Protein AF-A0A1W4XIU2-F1 (afdb_monomer)

Mean predicted aligned error: 9.8 Å

Foldseek 3Di:
DDADDEDDAAEQPDPVSVVVVVVVQDADAQKKKKKKFKDCQQFQPQLVVVCVVPCVVDPPVVSVVVVVLQWDDDPVDTRPGGRDPPRPCQLVSQVVVVVVLCCQQQVPDRHHFRYWYDDRRMIITIGRPDDVVVVVSQVSSCVRDVRIHMDMDIDND

pLDDT: mean 73.2, std 12.46, range [34.06, 92.69]

Organism: Agrilus planipennis (NCBI:txid224129)

Secondary structure (DSSP, 8-state):
-PPPPPP--EE--SHHHHHHHGGGS-PPTTPEEEEEEETTHHHH--HHHHHHHTTTTS-HHHHHHH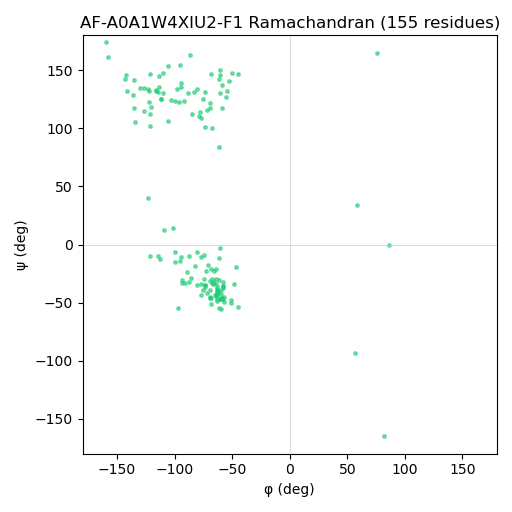HHHH--EETTEE--SS--TT-TTHHHHHHHHHHHHIIIIITT-SS--SEEEEETTEEEEEE-SHHHHHHHHHHHHHHH-TT--EEEEEEE-

Radius of gyration: 17.26 Å; Cα contacts (8 Å, |Δi|>4): 205; chains: 1; bounding box: 51×26×47 Å

Structure (mmCIF, N/CA/C/O backbone):
data_AF-A0A1W4XIU2-F1
#
_entry.id   AF-A0A1W4XIU2-F1
#
loop_
_atom_site.group_PDB
_atom_site.id
_atom_site.type_symbol
_atom_site.label_atom_id
_atom_site.label_alt_id
_atom_site.label_comp_id
_atom_site.label_asym_id
_atom_site.label_entity_id
_atom_site.label_seq_id
_atom_site.pdbx_PDB_ins_code
_atom_site.Cartn_x
_atom_site.Cartn_y
_atom_site.Cartn_z
_atom_site.occupancy
_atom_site.B_iso_or_equiv
_atom_site.auth_seq_id
_atom_site.auth_comp_id
_atom_site.auth_asym_id
_atom_site.auth_atom_id
_atom_site.pdbx_PDB_model_num
ATOM 1 N N . MET A 1 1 ? -25.566 1.234 9.638 1.00 39.97 1 MET A N 1
ATOM 2 C CA . MET A 1 1 ? -24.244 1.688 10.128 1.00 39.97 1 MET A CA 1
ATOM 3 C C . MET A 1 1 ? -23.596 2.514 9.027 1.00 39.97 1 MET A C 1
ATOM 5 O O . MET A 1 1 ? -23.588 2.051 7.896 1.00 39.97 1 MET A O 1
ATOM 9 N N . ARG A 1 2 ? -23.141 3.743 9.302 1.00 34.06 2 ARG A N 1
ATOM 10 C CA . ARG A 1 2 ? -22.362 4.524 8.323 1.00 34.06 2 ARG A CA 1
ATOM 11 C C . ARG A 1 2 ? -20.910 4.025 8.362 1.00 34.06 2 ARG A C 1
ATOM 13 O O . ARG A 1 2 ? -20.411 3.855 9.474 1.00 34.06 2 ARG A O 1
ATOM 20 N N . PRO A 1 3 ? -20.245 3.776 7.220 1.00 40.56 3 PRO A N 1
ATOM 21 C CA . PRO A 1 3 ? -18.830 3.429 7.233 1.00 40.56 3 PRO A CA 1
ATOM 22 C C . PRO A 1 3 ? -18.023 4.591 7.844 1.00 40.56 3 PRO A C 1
ATOM 24 O O . PRO A 1 3 ? -18.384 5.754 7.628 1.00 40.56 3 PRO A O 1
ATOM 27 N N . PRO A 1 4 ? -16.974 4.312 8.637 1.00 49.75 4 PRO A N 1
ATOM 28 C CA . PRO A 1 4 ? -16.148 5.356 9.223 1.00 49.75 4 PRO A CA 1
ATOM 29 C C . PRO A 1 4 ? -15.533 6.236 8.132 1.00 49.75 4 PRO A C 1
ATOM 31 O O . PRO A 1 4 ? -15.065 5.750 7.102 1.00 49.75 4 PRO A O 1
ATOM 34 N N . VAL A 1 5 ? -15.546 7.549 8.367 1.00 47.59 5 VAL A N 1
ATOM 35 C CA . VAL A 1 5 ? -14.969 8.543 7.459 1.00 47.59 5 VAL A CA 1
ATOM 36 C C . VAL A 1 5 ? -13.449 8.388 7.480 1.00 47.59 5 VAL A C 1
ATOM 38 O O . VAL A 1 5 ? -12.815 8.573 8.517 1.00 47.59 5 VAL A O 1
ATOM 41 N N . ARG A 1 6 ? -12.868 8.043 6.328 1.00 58.28 6 ARG A N 1
ATOM 42 C CA . ARG A 1 6 ? -11.418 7.982 6.130 1.00 58.28 6 ARG A CA 1
ATOM 43 C C . ARG A 1 6 ? -10.798 9.366 6.366 1.00 58.28 6 ARG A C 1
ATOM 45 O O . ARG A 1 6 ? -11.234 10.340 5.752 1.00 58.28 6 ARG A O 1
ATOM 52 N N . LYS A 1 7 ? -9.738 9.450 7.179 1.00 56.41 7 LYS A N 1
ATOM 53 C CA . LYS A 1 7 ? -8.766 10.550 7.061 1.00 56.41 7 LYS A CA 1
ATOM 54 C C . LYS A 1 7 ? -7.923 10.294 5.804 1.00 56.41 7 LYS A C 1
ATOM 56 O O . LYS A 1 7 ? -7.493 9.169 5.562 1.00 56.41 7 LYS A O 1
ATOM 61 N N . SER A 1 8 ? -7.770 11.312 4.960 1.00 57.78 8 SER A N 1
ATOM 62 C CA . SER A 1 8 ? -7.035 11.288 3.681 1.00 57.78 8 SER A CA 1
ATOM 63 C C . SER A 1 8 ? -5.669 10.584 3.772 1.00 57.78 8 SER A C 1
ATOM 65 O O . SER A 1 8 ? -5.019 10.691 4.808 1.00 57.78 8 SER A O 1
ATOM 67 N N . THR A 1 9 ? -5.223 9.895 2.703 1.00 67.31 9 THR A N 1
ATOM 68 C CA . THR A 1 9 ? -3.862 9.302 2.651 1.00 67.31 9 THR A CA 1
ATOM 69 C C . THR A 1 9 ? -2.821 10.369 2.935 1.00 67.31 9 THR A C 1
ATOM 71 O O . THR A 1 9 ? -2.856 11.456 2.356 1.00 67.31 9 THR A O 1
ATOM 74 N N . ILE A 1 10 ? -1.885 10.041 3.820 1.00 73.06 10 ILE A N 1
ATOM 75 C CA . ILE A 1 10 ? -0.814 10.939 4.220 1.00 73.06 10 ILE A CA 1
ATOM 76 C C . ILE A 1 10 ? 0.476 10.458 3.553 1.00 73.06 10 ILE A C 1
ATOM 78 O O . ILE A 1 10 ? 1.078 9.466 3.954 1.00 73.06 10 ILE A O 1
ATOM 82 N N . TYR A 1 11 ? 0.920 11.187 2.531 1.00 73.00 11 TYR A N 1
ATOM 83 C CA . TYR A 1 11 ? 2.200 10.922 1.874 1.00 73.00 11 TYR A CA 1
ATOM 84 C C . TYR A 1 11 ? 3.351 11.414 2.750 1.00 73.00 11 TYR A C 1
ATOM 86 O O . TYR A 1 11 ? 3.382 12.587 3.144 1.00 73.00 11 TYR A O 1
ATOM 94 N N . ILE A 1 12 ? 4.295 10.527 3.047 1.00 74.50 12 ILE A N 1
ATOM 95 C CA . ILE A 1 12 ? 5.528 10.832 3.768 1.00 74.50 12 ILE A CA 1
ATOM 96 C C . ILE A 1 12 ? 6.629 11.074 2.737 1.00 74.50 12 ILE A C 1
ATOM 98 O O . ILE A 1 12 ? 6.897 10.220 1.896 1.00 74.50 12 ILE A O 1
ATOM 102 N N . LYS A 1 13 ? 7.268 12.248 2.780 1.00 71.94 13 LYS A N 1
ATOM 103 C CA . LYS A 1 13 ? 8.335 12.594 1.828 1.00 71.94 13 LYS A CA 1
ATOM 104 C C . LYS A 1 13 ? 9.717 12.132 2.281 1.00 71.94 13 LYS A C 1
ATOM 106 O O . LYS A 1 13 ? 10.569 11.866 1.444 1.00 71.94 13 LYS A O 1
ATOM 111 N N . ASN A 1 14 ? 9.960 12.118 3.587 1.00 72.88 14 ASN A N 1
ATOM 112 C CA . ASN A 1 14 ? 11.248 11.800 4.200 1.00 72.88 14 ASN A CA 1
ATOM 113 C C . ASN A 1 14 ? 11.051 11.396 5.667 1.00 72.88 14 ASN A C 1
ATOM 115 O O . ASN A 1 14 ? 9.956 11.519 6.212 1.00 72.88 14 ASN A O 1
ATOM 119 N N . PHE A 1 15 ? 12.123 10.960 6.323 1.00 70.56 15 PHE A N 1
ATOM 120 C CA . PHE A 1 15 ? 12.078 10.553 7.727 1.00 70.56 15 PHE A CA 1
ATOM 121 C C . PHE A 1 15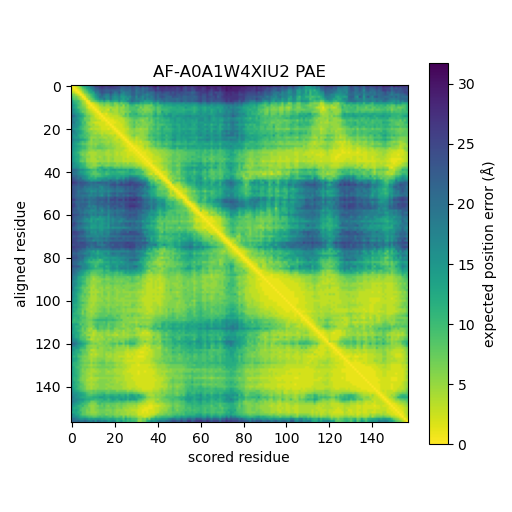 ? 11.572 11.664 8.670 1.00 70.56 15 PHE A C 1
ATOM 123 O O . PHE A 1 15 ? 10.763 11.410 9.553 1.00 70.56 15 PHE A O 1
ATOM 130 N N . ALA A 1 16 ? 11.926 12.928 8.417 1.00 74.88 16 ALA A N 1
ATOM 131 C CA . ALA A 1 16 ? 11.438 14.060 9.212 1.00 74.88 16 ALA A CA 1
ATOM 132 C C . ALA A 1 16 ? 9.926 14.334 9.043 1.00 74.88 16 ALA A C 1
ATOM 134 O O . ALA A 1 16 ? 9.310 15.004 9.874 1.00 74.88 16 ALA A O 1
ATOM 135 N N . ASP A 1 17 ? 9.306 13.875 7.951 1.00 77.06 17 ASP A N 1
ATOM 136 C CA . ASP A 1 17 ? 7.847 13.857 7.801 1.00 77.06 17 ASP A CA 1
ATOM 137 C C . ASP A 1 17 ? 7.222 12.756 8.671 1.00 77.06 17 ASP A C 1
ATOM 139 O O . ASP A 1 17 ? 6.127 12.965 9.190 1.00 77.06 17 ASP A O 1
ATOM 143 N N . VAL A 1 18 ? 7.901 11.615 8.845 1.00 70.56 18 VAL A N 1
ATOM 144 C CA . VAL A 1 18 ? 7.436 10.497 9.686 1.00 70.56 18 VAL A CA 1
ATOM 145 C C . VAL A 1 18 ? 7.289 10.959 11.132 1.00 70.56 18 VAL A C 1
ATOM 147 O O . VAL A 1 18 ? 6.200 10.872 11.696 1.00 70.56 18 VAL A O 1
ATOM 150 N N . GLU A 1 19 ? 8.359 11.523 11.700 1.00 73.19 19 GLU A N 1
ATOM 151 C CA . GLU A 1 19 ? 8.418 11.950 13.105 1.00 73.19 19 GLU A CA 1
ATOM 152 C C . GLU A 1 19 ? 7.339 12.975 13.465 1.00 73.19 19 GLU A C 1
ATOM 154 O O . GLU A 1 19 ? 6.835 12.988 14.583 1.00 73.19 19 GLU A O 1
ATOM 159 N N . ARG A 1 20 ? 6.949 13.823 12.507 1.00 78.38 20 ARG A N 1
ATOM 160 C CA . ARG A 1 20 ? 5.889 14.818 12.708 1.00 78.38 20 ARG A CA 1
ATOM 161 C C . ARG A 1 20 ? 4.487 14.238 12.572 1.00 78.38 20 ARG A C 1
ATOM 163 O O . ARG A 1 20 ? 3.584 14.699 13.256 1.00 78.38 20 ARG A O 1
ATOM 170 N N . LYS A 1 21 ? 4.291 13.261 11.683 1.00 77.31 21 LYS A N 1
ATOM 171 C CA . LYS A 1 21 ? 2.958 12.764 11.302 1.00 77.31 21 LYS A CA 1
ATOM 172 C C . LYS A 1 21 ? 2.502 11.556 12.107 1.00 77.31 21 LYS A C 1
ATOM 174 O O . LYS A 1 21 ? 1.303 11.415 12.323 1.00 77.31 21 LYS A O 1
ATOM 179 N N . ILE A 1 22 ? 3.421 10.701 12.559 1.00 75.38 22 ILE A N 1
ATOM 180 C CA . ILE A 1 22 ? 3.078 9.555 13.413 1.00 75.38 22 ILE A CA 1
ATOM 181 C C . ILE A 1 22 ? 2.369 10.007 14.703 1.00 75.38 22 ILE A C 1
ATOM 183 O O . ILE A 1 22 ? 1.309 9.453 14.992 1.00 75.38 22 ILE A O 1
ATOM 187 N N . PRO A 1 23 ? 2.844 11.033 15.442 1.00 77.56 23 PRO A N 1
ATOM 188 C CA . PRO A 1 23 ? 2.179 11.484 16.669 1.00 77.56 23 PRO A CA 1
ATOM 189 C C . PRO A 1 23 ? 0.766 12.050 16.459 1.00 77.56 23 PRO A C 1
ATOM 191 O O . PRO A 1 23 ? -0.026 12.090 17.396 1.00 77.56 23 PRO A O 1
ATOM 194 N N . GLU A 1 24 ? 0.422 12.486 15.242 1.00 76.69 24 GLU A N 1
ATOM 195 C CA . GLU A 1 24 ? -0.927 12.968 14.905 1.00 76.69 24 GLU A CA 1
ATOM 196 C C . GLU A 1 24 ? -1.937 11.821 14.704 1.00 76.69 24 GLU A C 1
ATOM 198 O O . GLU A 1 24 ? -3.153 12.051 14.601 1.00 76.69 24 GLU A O 1
ATOM 203 N N . ILE A 1 25 ? -1.460 10.575 14.633 1.00 77.06 25 ILE A N 1
ATOM 204 C CA . ILE A 1 25 ? -2.310 9.397 14.504 1.00 77.06 25 ILE A CA 1
ATOM 205 C C . ILE A 1 25 ? -2.888 9.065 15.874 1.00 77.06 25 ILE A C 1
ATOM 207 O O . ILE A 1 25 ? -2.206 8.604 16.781 1.00 77.06 25 ILE A O 1
ATOM 211 N N . ASN A 1 26 ? -4.196 9.274 16.005 1.00 78.06 26 ASN A N 1
ATOM 212 C CA . ASN A 1 26 ? -4.940 8.848 17.180 1.00 78.06 26 ASN A CA 1
ATOM 213 C C . ASN A 1 26 ? -5.109 7.320 17.154 1.00 78.06 26 ASN A C 1
ATOM 215 O O . ASN A 1 26 ? -5.962 6.819 16.413 1.00 78.06 26 ASN A O 1
ATOM 219 N N . ILE A 1 27 ? -4.286 6.613 17.928 1.00 82.12 27 ILE A N 1
ATOM 220 C CA . ILE A 1 27 ? -4.344 5.159 18.122 1.00 82.12 27 ILE A CA 1
ATOM 221 C C . ILE A 1 27 ? -5.218 4.882 19.345 1.00 82.12 27 ILE A C 1
ATOM 223 O O . ILE A 1 27 ? -4.970 5.413 20.429 1.00 82.12 27 ILE A O 1
ATOM 227 N N . LYS A 1 28 ? -6.273 4.086 19.172 1.00 84.62 28 LYS A N 1
ATOM 228 C CA . LYS A 1 28 ? -7.187 3.719 20.258 1.00 84.62 28 LYS A CA 1
ATOM 229 C C . LYS A 1 28 ? -6.792 2.376 20.876 1.00 84.62 28 LYS A C 1
ATOM 231 O O . LYS A 1 28 ? -6.227 1.535 20.183 1.00 84.62 28 LYS A O 1
ATOM 236 N N . PRO A 1 29 ? -7.149 2.123 22.148 1.00 83.81 29 PRO A N 1
ATOM 237 C CA . PRO A 1 29 ? -6.997 0.797 22.737 1.00 83.81 29 PRO A CA 1
ATOM 238 C C . PRO A 1 29 ? -7.725 -0.265 21.902 1.00 83.81 29 PRO A C 1
ATOM 240 O O . PRO A 1 29 ? -8.919 -0.121 21.628 1.00 83.81 29 PRO A O 1
ATOM 243 N N . GLY A 1 30 ? -7.006 -1.320 21.515 1.00 84.75 30 GLY A N 1
ATOM 244 C CA . GLY A 1 30 ? -7.518 -2.397 20.661 1.00 84.75 30 GLY A CA 1
ATOM 245 C C . GLY A 1 30 ? -7.405 -2.142 19.154 1.00 84.75 30 GLY A C 1
ATOM 246 O O . GLY A 1 30 ? -7.800 -3.013 18.376 1.00 84.75 30 GLY A O 1
ATOM 247 N N . ASP A 1 31 ? -6.871 -0.991 18.735 1.00 87.69 31 ASP A N 1
ATOM 248 C CA . ASP A 1 31 ? -6.437 -0.806 17.353 1.00 87.69 31 ASP A CA 1
ATOM 249 C C . ASP A 1 31 ? -5.211 -1.694 17.062 1.00 87.69 31 ASP A C 1
ATOM 251 O O . ASP A 1 31 ? -4.366 -1.931 17.923 1.00 87.69 31 ASP A O 1
ATOM 255 N N . ILE A 1 32 ? -5.111 -2.167 15.823 1.00 88.69 32 ILE A N 1
ATOM 256 C CA . ILE A 1 32 ? -3.991 -2.964 15.323 1.00 88.69 32 ILE A CA 1
ATOM 257 C C . ILE A 1 32 ? -3.116 -2.055 14.467 1.00 88.69 32 ILE A C 1
ATOM 259 O O . ILE A 1 32 ? -3.597 -1.457 13.497 1.00 88.69 32 ILE A O 1
ATOM 263 N N . LEU A 1 33 ? -1.831 -1.974 14.801 1.00 89.69 33 LEU A N 1
ATOM 264 C CA . LEU A 1 33 ? -0.845 -1.336 13.940 1.00 89.69 33 LEU A CA 1
ATOM 265 C C . LEU A 1 33 ? -0.391 -2.347 12.901 1.00 89.69 33 LEU A C 1
ATOM 267 O O . LEU A 1 33 ? -0.091 -3.495 13.226 1.00 89.69 33 LEU A O 1
ATOM 271 N N . THR A 1 34 ? -0.380 -1.942 11.639 1.00 89.06 34 THR A N 1
ATOM 272 C CA . THR A 1 34 ? -0.028 -2.851 10.555 1.00 89.06 34 THR A CA 1
ATOM 273 C C . THR A 1 34 ? 0.760 -2.149 9.467 1.00 89.06 34 THR A C 1
ATOM 275 O O . THR A 1 34 ? 0.492 -0.991 9.141 1.00 89.06 34 THR A O 1
ATOM 278 N N . SER A 1 35 ? 1.727 -2.856 8.899 1.00 89.44 35 SER A N 1
ATOM 279 C CA . SER A 1 35 ? 2.412 -2.463 7.675 1.00 89.44 35 SER A CA 1
ATOM 280 C C . SER A 1 35 ? 2.018 -3.392 6.537 1.00 89.44 35 SER A C 1
ATOM 282 O O . SER A 1 35 ? 1.746 -4.576 6.747 1.00 89.44 35 SER A O 1
ATOM 284 N N . PHE A 1 36 ? 1.976 -2.843 5.323 1.00 87.25 36 PHE A N 1
ATOM 285 C CA . PHE A 1 36 ? 1.861 -3.640 4.107 1.00 87.25 36 PHE A CA 1
ATOM 286 C C . PHE A 1 36 ? 3.018 -3.341 3.171 1.00 87.25 36 PHE A C 1
ATOM 288 O O . PHE A 1 36 ? 3.271 -2.171 2.866 1.00 87.25 36 PHE A O 1
ATOM 295 N N . ASP A 1 37 ? 3.608 -4.405 2.636 1.00 83.62 37 ASP A N 1
ATOM 296 C CA . ASP A 1 37 ? 4.699 -4.318 1.674 1.00 83.62 37 ASP A CA 1
ATOM 297 C C . ASP A 1 37 ? 4.326 -5.033 0.384 1.00 83.62 37 ASP A C 1
ATOM 299 O O . ASP A 1 37 ? 3.847 -6.169 0.377 1.00 83.62 37 ASP A O 1
ATOM 303 N N . ALA A 1 38 ? 4.551 -4.364 -0.743 1.00 80.38 38 ALA A N 1
ATOM 304 C CA . ALA A 1 38 ? 4.333 -4.963 -2.048 1.00 80.38 38 ALA A CA 1
ATOM 305 C C . ALA A 1 38 ? 5.484 -5.904 -2.410 1.00 80.38 38 ALA A C 1
ATOM 307 O O . ALA A 1 38 ? 6.611 -5.477 -2.674 1.00 80.38 38 ALA A O 1
ATOM 308 N N . ILE A 1 39 ? 5.174 -7.199 -2.497 1.00 77.38 39 ILE A N 1
ATOM 309 C CA . ILE A 1 39 ? 6.115 -8.227 -2.925 1.00 77.38 39 ILE A CA 1
ATOM 310 C C . ILE A 1 39 ? 6.596 -7.883 -4.325 1.00 77.38 39 ILE A C 1
ATOM 312 O O . ILE A 1 39 ? 5.825 -7.921 -5.289 1.00 77.38 39 ILE A O 1
ATOM 316 N N . SER A 1 40 ? 7.904 -7.648 -4.441 1.00 71.50 40 SER A N 1
ATOM 317 C CA . SER A 1 40 ? 8.566 -7.521 -5.735 1.00 71.50 40 SER A CA 1
ATOM 318 C C . SER A 1 40 ? 7.975 -6.395 -6.595 1.00 71.50 40 SER A C 1
ATOM 320 O O . SER A 1 40 ? 7.938 -6.528 -7.813 1.00 71.50 40 SER A O 1
ATOM 322 N N . LEU A 1 41 ? 7.521 -5.289 -5.982 1.00 73.88 41 LEU A N 1
ATOM 323 C CA . LEU A 1 41 ? 6.864 -4.169 -6.675 1.00 73.88 41 LEU A CA 1
ATOM 324 C C . LEU A 1 41 ? 7.606 -3.778 -7.960 1.00 73.88 41 LEU A C 1
ATOM 326 O O . LEU A 1 41 ? 7.053 -3.809 -9.052 1.00 73.88 41 LEU A O 1
ATOM 330 N N . PHE A 1 42 ? 8.901 -3.501 -7.848 1.00 69.31 42 PHE A N 1
ATOM 331 C CA . PHE A 1 42 ? 9.704 -3.062 -8.983 1.00 69.31 42 PHE A CA 1
ATOM 332 C C . PHE A 1 42 ? 10.021 -4.160 -9.994 1.00 69.31 42 PHE A C 1
ATOM 334 O O . PHE A 1 42 ? 10.294 -3.835 -11.137 1.00 69.31 42 PHE A O 1
ATOM 341 N N . THR A 1 43 ? 9.996 -5.436 -9.617 1.00 63.91 43 THR A N 1
ATOM 342 C CA . THR A 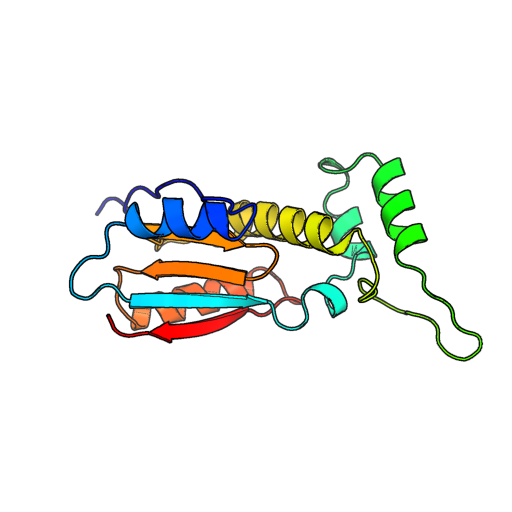1 43 ? 10.274 -6.546 -10.544 1.00 63.91 43 THR A CA 1
ATOM 343 C C . THR A 1 43 ? 9.010 -7.149 -11.156 1.00 63.91 43 THR A C 1
ATOM 345 O O . THR A 1 43 ? 9.120 -7.883 -12.130 1.00 63.91 43 THR A O 1
ATOM 348 N N . LYS A 1 44 ? 7.822 -6.848 -10.611 1.00 64.00 44 LYS A N 1
ATOM 349 C CA . LYS A 1 44 ? 6.521 -7.379 -11.061 1.00 64.00 44 LYS A CA 1
ATOM 350 C C . LYS A 1 44 ? 5.572 -6.334 -11.640 1.00 64.00 44 LYS A C 1
ATOM 352 O O . LYS A 1 44 ? 4.532 -6.709 -12.187 1.00 64.00 44 LYS A O 1
ATOM 357 N N . ILE A 1 45 ? 5.878 -5.041 -11.525 1.00 62.28 45 ILE A N 1
ATOM 358 C CA . ILE A 1 45 ? 5.199 -4.050 -12.358 1.00 62.28 45 ILE A CA 1
ATOM 359 C C . ILE A 1 45 ? 5.649 -4.314 -13.800 1.00 62.28 45 ILE A C 1
ATOM 361 O O . ILE A 1 45 ? 6.726 -3.883 -14.205 1.00 62.28 45 ILE A O 1
ATOM 365 N N . LEU A 1 46 ? 4.790 -4.994 -14.562 1.00 57.72 46 LEU A N 1
ATOM 366 C CA . LEU A 1 46 ? 4.795 -4.996 -16.025 1.00 57.72 46 LEU A CA 1
ATOM 367 C C . LEU A 1 46 ? 4.553 -3.558 -16.484 1.00 57.72 46 LEU A C 1
ATOM 369 O O . LEU A 1 46 ? 3.408 -3.156 -16.713 1.00 57.72 46 LEU A O 1
ATOM 373 N N . LEU A 1 47 ? 5.609 -2.745 -16.547 1.00 58.28 47 LEU A N 1
ATOM 374 C CA . LEU A 1 47 ? 5.483 -1.325 -16.878 1.00 58.28 47 LEU A CA 1
ATOM 375 C C . LEU A 1 47 ? 4.821 -1.130 -18.234 1.00 58.28 47 LEU A C 1
ATOM 377 O O . LEU A 1 47 ? 3.987 -0.247 -18.370 1.00 58.28 47 LEU A O 1
ATOM 381 N N . THR A 1 48 ? 5.076 -2.008 -19.195 1.00 53.09 48 THR A N 1
ATOM 382 C CA . THR A 1 48 ? 4.418 -1.981 -20.505 1.00 53.09 48 THR A CA 1
ATOM 383 C C . THR A 1 48 ? 2.904 -2.200 -20.420 1.00 53.09 48 THR A C 1
ATOM 385 O O . THR A 1 48 ? 2.161 -1.549 -21.144 1.00 53.09 48 THR A O 1
ATOM 388 N N . GLY A 1 49 ? 2.397 -3.055 -19.528 1.00 54.81 49 GLY A N 1
ATOM 389 C CA . GLY A 1 49 ? 0.949 -3.232 -19.335 1.00 54.81 49 GLY A CA 1
ATOM 390 C C . GLY A 1 49 ? 0.316 -2.098 -18.524 1.00 54.81 49 GLY A C 1
ATOM 391 O O . GLY A 1 49 ? -0.736 -1.573 -18.886 1.00 54.81 49 GLY A O 1
ATOM 392 N N . TYR A 1 50 ? 0.984 -1.689 -17.445 1.00 60.44 50 TYR A N 1
ATOM 393 C CA . TYR A 1 50 ? 0.496 -0.680 -16.508 1.00 60.44 50 TYR A CA 1
ATOM 394 C C . TYR A 1 50 ? 0.521 0.743 -17.097 1.00 60.44 50 TYR A C 1
ATOM 396 O O . TYR A 1 50 ? -0.454 1.478 -16.963 1.00 60.44 50 TYR A O 1
ATOM 404 N N . LEU A 1 51 ? 1.587 1.119 -17.817 1.00 57.59 51 LEU A N 1
ATOM 405 C CA . LEU A 1 51 ? 1.684 2.411 -18.512 1.00 57.59 51 LEU A CA 1
ATOM 406 C C . LEU A 1 51 ? 0.663 2.526 -19.656 1.00 57.59 51 LEU A C 1
ATOM 408 O O . LEU A 1 51 ? 0.158 3.617 -19.910 1.00 57.59 51 LEU A O 1
ATOM 412 N N . ASN A 1 52 ? 0.321 1.411 -20.315 1.00 53.62 52 ASN A N 1
ATOM 413 C CA . ASN A 1 52 ? -0.690 1.384 -21.377 1.00 53.62 52 ASN A CA 1
ATOM 414 C C . ASN A 1 52 ? -2.131 1.439 -20.843 1.00 53.62 52 ASN A C 1
ATOM 416 O O . ASN A 1 52 ? -2.987 2.056 -21.474 1.00 53.62 52 ASN A O 1
ATOM 420 N N . LEU A 1 53 ? -2.407 0.841 -19.678 1.00 52.41 53 LEU A N 1
ATOM 421 C CA . LEU A 1 53 ? -3.705 0.950 -18.992 1.00 52.41 53 LEU A CA 1
ATOM 422 C C . LEU A 1 53 ? -3.999 2.381 -18.507 1.00 52.41 53 LEU A C 1
ATOM 424 O O . LEU A 1 53 ? -5.161 2.753 -18.353 1.00 52.41 53 LEU A O 1
ATOM 428 N N . GLU A 1 54 ? -2.957 3.190 -18.313 1.00 57.00 54 GLU A N 1
ATOM 429 C CA . GLU A 1 54 ? -3.024 4.544 -17.756 1.00 57.00 54 GLU A CA 1
ATOM 430 C C . GLU A 1 54 ? -2.420 5.604 -18.698 1.00 57.00 54 GLU A C 1
ATOM 432 O O . GLU A 1 54 ? -1.812 6.585 -18.263 1.00 57.00 54 GLU A O 1
ATOM 437 N N . SER A 1 55 ? -2.664 5.491 -20.011 1.00 51.69 55 SER A N 1
ATOM 438 C CA . SER A 1 55 ? -2.298 6.521 -21.009 1.00 51.69 55 SER A CA 1
ATOM 439 C C . SER A 1 55 ? -2.970 7.892 -20.777 1.00 51.69 55 SER A C 1
ATOM 441 O O . SER A 1 55 ? -2.753 8.840 -21.530 1.00 51.69 55 SER A O 1
ATOM 443 N N . ARG A 1 56 ? -3.840 7.993 -19.761 1.00 52.97 56 ARG A N 1
ATOM 444 C CA . ARG A 1 56 ? -4.470 9.22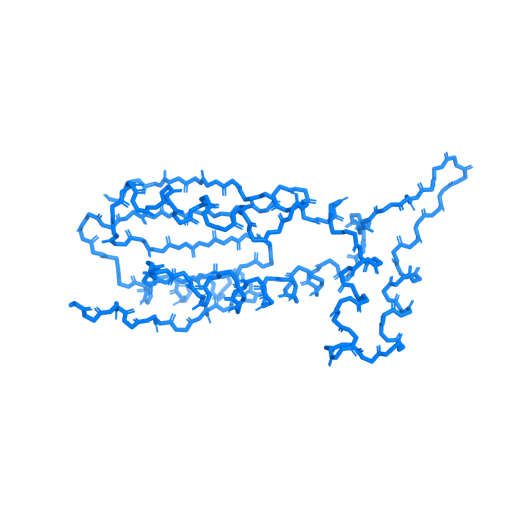7 -19.270 1.00 52.97 56 ARG A CA 1
ATOM 445 C C . ARG A 1 56 ? -3.661 9.938 -18.185 1.00 52.97 56 ARG A C 1
ATOM 447 O O . ARG A 1 56 ? -3.860 11.136 -18.007 1.00 52.97 56 ARG A O 1
ATOM 454 N N . ILE A 1 57 ? -2.801 9.227 -17.453 1.00 53.97 57 ILE A N 1
ATOM 455 C CA . ILE A 1 57 ? -2.013 9.793 -16.346 1.00 53.97 57 ILE A CA 1
ATOM 456 C C . ILE A 1 57 ? -0.664 10.314 -16.843 1.00 53.97 57 ILE A C 1
ATOM 458 O O . ILE A 1 57 ? -0.185 11.331 -16.341 1.00 53.97 57 ILE A O 1
ATOM 462 N N . PHE A 1 58 ? -0.083 9.677 -17.861 1.00 55.84 58 PHE A N 1
ATOM 463 C CA . PHE A 1 58 ? 1.191 10.095 -18.438 1.00 55.84 58 PHE A CA 1
ATOM 464 C C . PHE A 1 58 ? 1.031 10.536 -19.889 1.00 55.84 58 PHE A C 1
ATOM 466 O O . PHE A 1 58 ? 0.442 9.806 -20.689 1.00 55.84 58 PHE A O 1
ATOM 473 N N . PRO A 1 59 ? 1.595 11.696 -20.272 1.00 59.66 59 PRO A N 1
ATOM 474 C CA . PRO A 1 59 ? 1.842 11.990 -21.674 1.00 59.66 59 PRO A CA 1
ATOM 475 C C . PRO A 1 59 ? 2.632 10.834 -22.295 1.00 59.66 59 PRO A C 1
ATOM 477 O O . PRO A 1 59 ? 3.551 10.311 -21.663 1.00 59.66 59 PRO A O 1
ATOM 480 N N . VAL A 1 60 ? 2.311 10.470 -23.537 1.00 60.28 60 VAL A N 1
ATOM 481 C CA . VAL A 1 60 ? 2.972 9.381 -24.286 1.00 60.28 60 VAL A CA 1
ATOM 482 C C . VAL A 1 60 ? 4.503 9.490 -24.232 1.00 60.28 60 VAL A C 1
ATOM 484 O O . VAL A 1 60 ? 5.201 8.481 -24.153 1.00 60.28 60 VAL A O 1
ATOM 487 N N . ASP A 1 61 ? 5.031 10.713 -24.206 1.00 59.16 61 ASP A N 1
ATOM 488 C CA . ASP A 1 61 ? 6.468 10.979 -24.130 1.00 59.16 61 ASP A CA 1
ATOM 489 C C . ASP A 1 61 ? 7.089 10.557 -22.793 1.00 59.16 61 ASP A C 1
ATOM 491 O O . ASP A 1 61 ? 8.219 10.079 -22.762 1.00 59.16 61 ASP A O 1
ATOM 495 N N . MET A 1 62 ? 6.348 10.658 -21.687 1.00 61.12 62 MET A N 1
ATOM 496 C CA . MET A 1 62 ? 6.820 10.201 -20.383 1.00 61.12 62 MET A CA 1
ATOM 497 C C . MET A 1 62 ? 6.820 8.668 -20.302 1.00 61.12 62 MET A C 1
ATOM 499 O O . MET A 1 62 ? 7.767 8.105 -19.760 1.00 61.12 62 MET A O 1
ATOM 503 N N . CYS A 1 63 ? 5.841 7.986 -20.911 1.00 62.28 63 CYS A N 1
ATOM 504 C CA . CYS A 1 63 ? 5.861 6.523 -21.039 1.00 62.28 63 CYS A CA 1
ATOM 505 C C . CYS A 1 63 ? 7.095 6.045 -21.812 1.00 62.28 63 CYS A C 1
ATOM 507 O O . CYS A 1 63 ? 7.769 5.127 -21.360 1.00 62.28 63 CYS A O 1
ATOM 509 N N . LYS A 1 64 ? 7.450 6.725 -22.910 1.00 63.72 64 LYS A N 1
ATOM 510 C CA . LYS A 1 64 ? 8.677 6.430 -23.668 1.00 63.72 64 LYS A CA 1
ATOM 511 C C . LYS A 1 64 ? 9.945 6.675 -22.851 1.00 63.72 64 LYS A C 1
ATOM 513 O O . LYS A 1 64 ? 10.877 5.883 -22.924 1.00 63.72 64 LYS A O 1
ATOM 518 N N . ILE A 1 65 ? 9.996 7.757 -22.067 1.00 63.06 65 ILE A N 1
ATOM 519 C CA . ILE A 1 65 ? 11.133 8.029 -21.173 1.00 63.06 65 ILE A CA 1
ATOM 520 C C . ILE A 1 65 ? 11.253 6.932 -20.117 1.00 63.06 65 ILE A C 1
ATOM 522 O O . ILE A 1 65 ? 12.367 6.476 -19.866 1.00 63.06 65 ILE A O 1
ATOM 526 N N . PHE A 1 66 ? 10.140 6.488 -19.525 1.00 64.69 66 PHE A N 1
ATOM 527 C CA . PHE A 1 66 ? 10.151 5.347 -18.617 1.00 64.69 66 PHE A CA 1
ATOM 528 C C . PHE A 1 66 ? 10.672 4.107 -19.342 1.00 64.69 66 PHE A C 1
ATOM 530 O O . PHE A 1 66 ? 11.684 3.575 -18.913 1.00 64.69 66 PHE A O 1
ATOM 537 N N . GLU A 1 67 ? 10.080 3.705 -20.468 1.00 63.72 67 GLU A N 1
ATOM 538 C CA . GLU A 1 67 ? 10.521 2.532 -21.238 1.00 63.72 67 GLU A CA 1
ATOM 539 C C . GLU A 1 67 ? 12.026 2.555 -21.536 1.00 63.72 67 GLU A C 1
ATOM 541 O O . GLU A 1 67 ? 12.712 1.581 -21.247 1.00 63.72 67 GLU A O 1
ATOM 546 N N . VAL A 1 68 ? 12.572 3.676 -22.016 1.00 63.03 68 VAL A N 1
ATOM 547 C CA . VAL A 1 68 ? 14.007 3.799 -22.328 1.00 63.03 68 VAL A CA 1
ATOM 548 C C . VAL A 1 68 ? 14.881 3.783 -21.069 1.00 63.03 68 VAL A C 1
ATOM 550 O O . VAL A 1 68 ? 15.940 3.162 -21.069 1.00 63.03 68 VAL A O 1
ATOM 553 N N . SER A 1 69 ? 14.449 4.429 -19.983 1.00 60.66 69 SER A N 1
ATOM 554 C CA . SER A 1 69 ? 15.217 4.514 -18.725 1.00 60.66 69 SER A CA 1
ATOM 555 C C . SER A 1 69 ? 15.210 3.212 -17.913 1.00 60.66 69 SER A C 1
ATOM 557 O O . SER A 1 69 ? 15.905 3.107 -16.901 1.00 60.66 69 SER A O 1
ATOM 559 N N . LEU A 1 70 ? 14.384 2.249 -18.321 1.00 61.97 70 LEU A N 1
ATOM 560 C CA . LEU A 1 70 ? 14.221 0.944 -17.688 1.00 61.97 70 LEU A CA 1
ATOM 561 C C . LEU A 1 70 ? 14.993 -0.161 -18.405 1.00 61.97 70 LEU A C 1
ATOM 563 O O . LEU A 1 70 ? 15.195 -1.222 -17.824 1.00 61.97 70 LEU A O 1
ATOM 567 N N . VAL A 1 71 ? 15.457 0.082 -19.634 1.00 61.41 71 VAL A N 1
ATOM 568 C CA . VAL A 1 71 ? 16.312 -0.868 -20.342 1.00 61.41 71 VAL A CA 1
ATOM 569 C C . VAL A 1 71 ? 17.720 -0.775 -19.775 1.00 61.41 71 VAL A C 1
ATOM 571 O O . VAL A 1 71 ? 18.448 0.190 -20.009 1.00 61.41 71 VAL A O 1
ATOM 574 N N . TRP A 1 72 ? 18.123 -1.813 -19.051 1.00 59.81 72 TRP A N 1
ATOM 575 C CA . TRP 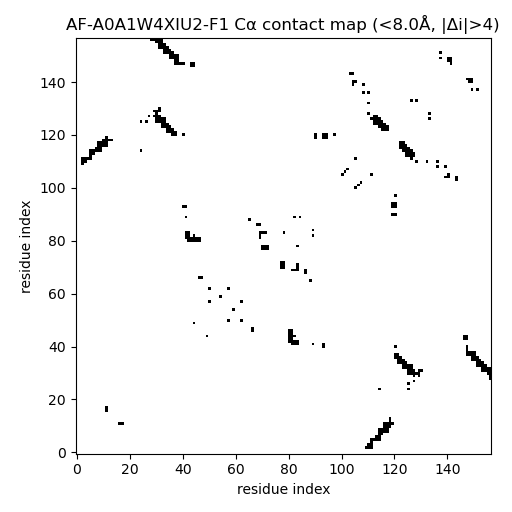A 1 72 ? 19.514 -2.016 -18.673 1.00 59.81 72 TRP A CA 1
ATOM 576 C C . TRP A 1 72 ? 20.064 -3.230 -19.386 1.00 59.81 72 TRP A C 1
ATOM 578 O O . TRP A 1 72 ? 19.500 -4.327 -19.328 1.00 59.81 72 TRP A O 1
ATOM 588 N N . LYS A 1 73 ? 21.168 -2.996 -20.086 1.00 58.47 73 LYS A N 1
ATOM 589 C CA . LYS A 1 73 ? 21.861 -4.006 -20.862 1.00 58.47 73 LYS A CA 1
ATOM 590 C C . LYS A 1 73 ? 23.314 -4.015 -20.430 1.00 58.47 73 LYS A C 1
ATOM 592 O O . LYS A 1 73 ? 24.028 -3.035 -20.618 1.00 58.47 73 LYS A O 1
ATOM 597 N N . VAL A 1 74 ? 23.723 -5.127 -19.841 1.00 59.31 74 VAL A N 1
ATOM 598 C CA . VAL A 1 74 ? 25.133 -5.487 -19.688 1.00 59.31 74 VAL A CA 1
ATOM 599 C C . VAL A 1 74 ? 25.424 -6.587 -20.691 1.00 59.31 74 VAL A C 1
ATOM 601 O O . VAL A 1 74 ? 24.512 -7.316 -21.072 1.00 59.31 74 VAL A O 1
ATOM 604 N N . ASP A 1 75 ? 26.678 -6.712 -21.118 1.00 62.50 75 ASP A N 1
ATOM 605 C CA . ASP A 1 75 ? 27.135 -7.599 -22.201 1.00 62.50 75 ASP A CA 1
ATOM 606 C C . ASP A 1 75 ? 26.603 -9.048 -22.140 1.00 62.50 75 ASP A C 1
ATOM 608 O O . ASP A 1 75 ? 26.580 -9.738 -23.156 1.00 62.50 75 ASP A O 1
ATOM 612 N N . TYR A 1 76 ? 26.134 -9.501 -20.972 1.00 66.81 76 TYR A N 1
ATOM 613 C CA . TYR A 1 76 ? 25.629 -10.853 -20.728 1.00 66.81 76 TYR A CA 1
ATOM 614 C C . TYR A 1 76 ? 24.175 -10.930 -20.231 1.00 66.81 76 TYR A C 1
ATOM 616 O O . TYR A 1 76 ? 23.624 -12.028 -20.181 1.00 66.81 76 TYR A O 1
ATOM 624 N N . TYR A 1 77 ? 23.544 -9.809 -19.858 1.00 61.16 77 TYR A N 1
ATOM 625 C CA . TYR A 1 77 ? 22.202 -9.801 -19.264 1.00 61.16 77 TYR A CA 1
ATOM 626 C C . TYR A 1 77 ? 21.369 -8.620 -19.764 1.00 61.16 77 TYR A C 1
ATOM 628 O O . TYR A 1 77 ? 21.802 -7.467 -19.734 1.00 61.16 77 TYR A O 1
ATOM 636 N N . GLU A 1 78 ? 20.141 -8.922 -20.173 1.00 67.25 78 GLU A N 1
ATOM 637 C CA . GLU A 1 78 ? 19.126 -7.951 -20.569 1.00 67.25 78 GLU A CA 1
ATOM 638 C C . GLU A 1 78 ? 17.972 -8.007 -19.573 1.00 67.25 78 GLU A C 1
ATOM 640 O O . GLU A 1 78 ? 17.475 -9.086 -19.234 1.00 67.25 78 GLU A O 1
ATOM 645 N N . GLN A 1 79 ? 17.552 -6.843 -19.081 1.00 65.56 79 GLN A N 1
ATOM 646 C CA . GLN A 1 79 ? 16.349 -6.767 -18.271 1.00 65.56 79 GLN A CA 1
ATOM 647 C C . GLN A 1 79 ? 15.114 -6.973 -19.155 1.00 65.56 79 GLN A C 1
ATOM 649 O O . GLN A 1 79 ? 14.825 -6.161 -20.028 1.00 65.56 79 GLN A O 1
ATOM 654 N N . VAL A 1 80 ? 14.379 -8.056 -18.898 1.00 63.28 80 VAL A N 1
ATOM 655 C CA . VAL A 1 80 ? 13.177 -8.427 -19.664 1.00 63.28 80 VAL A CA 1
ATOM 656 C C . VAL A 1 80 ? 11.915 -7.736 -19.130 1.00 63.28 80 VAL A C 1
ATOM 658 O O . VAL A 1 80 ? 10.995 -7.480 -19.902 1.00 63.28 80 VAL A O 1
ATOM 661 N N . ASP A 1 81 ? 11.861 -7.421 -17.828 1.00 64.38 81 ASP A N 1
ATOM 662 C CA . ASP A 1 81 ? 10.708 -6.761 -17.198 1.00 64.38 81 ASP A CA 1
ATOM 663 C C . ASP A 1 81 ? 11.083 -6.026 -15.891 1.00 64.38 81 ASP A C 1
ATOM 665 O O . ASP A 1 81 ? 12.123 -6.292 -15.275 1.00 64.38 81 ASP A O 1
ATOM 669 N N . GLY A 1 82 ? 10.226 -5.098 -15.461 1.00 66.56 82 GLY A N 1
ATOM 670 C CA . GLY A 1 82 ? 10.358 -4.323 -14.227 1.00 66.56 82 GLY A CA 1
ATOM 671 C C . GLY A 1 82 ? 11.284 -3.099 -14.304 1.00 66.56 82 GLY A C 1
ATOM 672 O O . GLY A 1 82 ? 11.678 -2.629 -15.366 1.00 66.56 82 GLY A O 1
ATOM 673 N N . VAL A 1 83 ? 11.660 -2.575 -13.137 1.00 69.75 83 VAL A N 1
ATOM 674 C CA . VAL A 1 83 ? 12.528 -1.406 -12.930 1.00 69.75 83 VAL A CA 1
ATOM 675 C C . VAL A 1 83 ? 13.857 -1.832 -12.325 1.00 69.75 83 VAL A C 1
ATOM 677 O O . VAL A 1 83 ? 13.877 -2.424 -11.234 1.00 69.75 83 VAL A O 1
ATOM 680 N N . THR A 1 84 ? 14.967 -1.464 -12.979 1.00 70.00 84 THR A N 1
ATOM 681 C CA . THR A 1 84 ? 16.315 -1.667 -12.425 1.00 70.00 84 THR A CA 1
ATOM 682 C C . THR A 1 84 ? 16.417 -1.129 -11.003 1.00 70.00 84 THR A C 1
ATOM 684 O O . THR A 1 84 ? 15.788 -0.127 -10.656 1.00 70.00 84 THR A O 1
ATOM 687 N N . MET A 1 85 ? 17.235 -1.773 -10.168 1.00 68.69 85 MET A N 1
ATOM 688 C CA . MET A 1 85 ? 17.525 -1.272 -8.818 1.00 68.69 85 MET A CA 1
ATOM 689 C C . MET A 1 85 ? 18.118 0.132 -8.808 1.00 68.69 85 MET A C 1
ATOM 691 O O . MET A 1 85 ? 17.737 0.944 -7.971 1.00 68.69 85 MET A O 1
ATOM 695 N N . GLU A 1 86 ? 18.942 0.421 -9.805 1.00 68.44 86 GLU A N 1
ATOM 696 C CA . GLU A 1 86 ? 19.671 1.675 -9.958 1.00 68.44 86 GLU A CA 1
ATOM 697 C C . GLU A 1 86 ? 18.818 2.817 -10.547 1.00 68.44 86 GLU A C 1
ATOM 699 O O . GLU A 1 86 ? 19.287 3.950 -10.653 1.00 68.44 86 GLU A O 1
ATOM 704 N N . SER A 1 87 ? 17.572 2.559 -10.974 1.00 72.38 87 SER A N 1
ATOM 705 C CA . SER A 1 87 ? 16.763 3.593 -11.626 1.00 72.38 87 SER A CA 1
ATOM 706 C C . SER A 1 87 ? 16.344 4.677 -10.635 1.00 72.38 87 SER A C 1
ATOM 708 O O . SER A 1 87 ? 15.583 4.435 -9.692 1.00 72.38 87 SER A O 1
ATOM 710 N N . SER A 1 88 ? 16.728 5.919 -10.933 1.00 73.75 88 SER A N 1
ATOM 711 C CA . SER A 1 88 ? 16.260 7.120 -10.231 1.00 73.75 88 SER A CA 1
ATOM 712 C C . SER A 1 88 ? 14.742 7.332 -10.329 1.00 73.75 88 SER A C 1
ATOM 714 O O . SER A 1 88 ? 14.179 8.137 -9.586 1.00 73.75 88 SER A O 1
ATOM 716 N N . LEU A 1 89 ? 14.057 6.592 -11.206 1.00 73.69 89 LEU A N 1
ATOM 717 C CA . LEU A 1 89 ? 12.612 6.668 -11.408 1.00 73.69 89 LEU A CA 1
ATOM 718 C C . LEU A 1 89 ? 11.818 5.761 -10.459 1.00 73.69 89 LEU A C 1
ATOM 720 O O . LEU A 1 89 ? 10.600 5.919 -10.366 1.00 73.69 89 LEU A O 1
ATOM 724 N N . ARG A 1 90 ? 12.470 4.860 -9.708 1.00 75.00 90 ARG A N 1
ATOM 725 C CA . ARG A 1 90 ? 11.798 3.963 -8.749 1.00 75.00 90 ARG A CA 1
ATOM 726 C C . ARG A 1 90 ? 10.860 4.686 -7.779 1.00 75.00 90 ARG A C 1
ATOM 728 O O . ARG A 1 90 ? 9.701 4.281 -7.695 1.00 75.00 90 ARG A O 1
ATOM 735 N N . PRO A 1 91 ? 11.273 5.769 -7.090 1.00 74.81 91 PRO A N 1
ATOM 736 C CA . PRO A 1 91 ? 10.385 6.4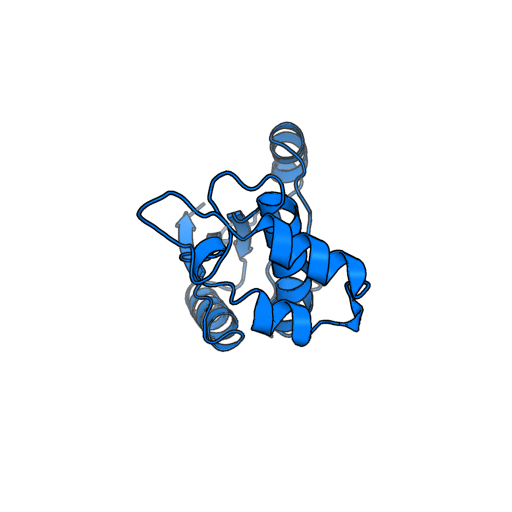42 -6.145 1.00 74.81 91 PRO A CA 1
ATOM 737 C C . PRO A 1 91 ? 9.159 7.056 -6.825 1.00 74.81 91 PRO A C 1
ATOM 739 O O . PRO A 1 91 ? 8.069 7.062 -6.257 1.00 74.81 91 PRO A O 1
ATOM 742 N N . VAL A 1 92 ? 9.327 7.548 -8.056 1.00 75.25 92 VAL A N 1
ATOM 743 C CA . VAL A 1 92 ? 8.246 8.137 -8.852 1.00 75.25 92 VAL A CA 1
ATOM 744 C C . VAL A 1 92 ? 7.255 7.049 -9.262 1.00 75.25 92 VAL A C 1
ATOM 746 O O . VAL A 1 92 ? 6.067 7.181 -8.981 1.00 75.25 92 VAL A O 1
ATOM 749 N N . ILE A 1 93 ? 7.741 5.944 -9.835 1.00 74.31 93 ILE A N 1
ATOM 750 C CA . ILE A 1 93 ? 6.915 4.803 -10.259 1.00 74.31 93 ILE A CA 1
ATOM 751 C C . ILE A 1 93 ? 6.154 4.201 -9.070 1.00 74.31 93 ILE A C 1
ATOM 753 O O . ILE A 1 93 ? 4.945 3.998 -9.166 1.00 74.31 93 ILE A O 1
ATOM 757 N N . ALA A 1 94 ? 6.824 3.974 -7.933 1.00 75.62 94 ALA A N 1
ATOM 758 C CA . ALA A 1 94 ? 6.180 3.453 -6.727 1.00 75.62 94 ALA A CA 1
ATOM 759 C C . ALA A 1 94 ? 5.078 4.386 -6.226 1.00 75.62 94 ALA A C 1
ATOM 761 O O . ALA A 1 94 ? 3.957 3.946 -5.988 1.00 75.62 94 ALA A O 1
ATOM 762 N N . LYS A 1 95 ? 5.359 5.690 -6.139 1.00 76.12 95 LYS A N 1
ATOM 763 C CA . LYS A 1 95 ? 4.366 6.672 -5.705 1.00 76.12 95 LYS A CA 1
ATOM 764 C C . LYS A 1 95 ? 3.127 6.670 -6.605 1.00 76.12 95 LYS A C 1
ATOM 766 O O . LYS A 1 95 ? 2.012 6.666 -6.095 1.00 76.12 95 LYS A O 1
ATOM 771 N N . LEU A 1 96 ? 3.317 6.657 -7.922 1.00 76.00 96 LEU A N 1
ATOM 772 C CA . LEU A 1 96 ? 2.226 6.658 -8.901 1.00 76.00 96 LEU A CA 1
ATOM 773 C C . LEU A 1 96 ? 1.393 5.380 -8.827 1.00 76.00 96 LEU A C 1
ATOM 775 O O . LEU A 1 96 ? 0.163 5.435 -8.832 1.00 76.00 96 LEU A O 1
ATOM 779 N N . PHE A 1 97 ? 2.066 4.235 -8.716 1.00 77.38 97 PHE A N 1
ATOM 780 C CA . PHE A 1 97 ? 1.404 2.960 -8.495 1.00 77.38 97 PHE A CA 1
ATOM 781 C C . PHE A 1 97 ? 0.551 3.000 -7.224 1.00 77.38 97 PHE A C 1
ATOM 783 O O . PHE A 1 97 ? -0.636 2.688 -7.259 1.00 77.38 97 PHE A O 1
ATOM 790 N N . MET A 1 98 ? 1.125 3.458 -6.114 1.00 77.69 98 MET A N 1
ATOM 791 C CA . MET A 1 98 ? 0.440 3.499 -4.825 1.00 77.69 98 MET A CA 1
ATOM 792 C C . MET A 1 98 ? -0.695 4.532 -4.782 1.00 77.69 98 MET A C 1
ATOM 794 O O . MET A 1 98 ? -1.705 4.291 -4.129 1.00 77.69 98 MET A O 1
ATOM 798 N N . GLU A 1 99 ? -0.593 5.650 -5.508 1.00 77.69 99 GLU A N 1
ATOM 799 C CA . GLU A 1 99 ? -1.691 6.611 -5.704 1.00 77.69 99 GLU A CA 1
ATOM 800 C C . GLU A 1 99 ? -2.881 5.996 -6.452 1.00 77.69 99 GLU A C 1
ATOM 802 O O . GLU A 1 99 ? -4.037 6.203 -6.074 1.00 77.69 99 GLU A O 1
ATOM 807 N N . HIS A 1 100 ? -2.614 5.236 -7.512 1.00 77.62 100 HIS A N 1
ATOM 808 C CA . HIS A 1 100 ? -3.649 4.519 -8.252 1.00 77.62 100 HIS A CA 1
ATOM 809 C C . HIS A 1 100 ? -4.251 3.386 -7.410 1.00 77.62 100 HIS A C 1
ATOM 811 O O . HIS A 1 100 ? -5.473 3.255 -7.319 1.00 77.62 100 HIS A O 1
ATOM 817 N N . PHE A 1 101 ? -3.404 2.594 -6.752 1.00 79.62 101 PHE A N 1
ATOM 818 C CA . PHE A 1 101 ? -3.818 1.500 -5.880 1.00 79.62 101 PHE A CA 1
ATOM 819 C C . PHE A 1 101 ? -4.682 2.002 -4.715 1.00 79.62 101 PHE A C 1
ATOM 821 O O . PHE A 1 101 ? -5.701 1.397 -4.381 1.00 79.62 101 PHE A O 1
ATOM 828 N N . ASP A 1 102 ? -4.347 3.164 -4.150 1.00 80.62 102 ASP A N 1
ATOM 829 C CA . ASP A 1 102 ? -5.156 3.811 -3.121 1.00 80.62 102 ASP A CA 1
ATOM 830 C C . ASP A 1 102 ? -6.550 4.200 -3.632 1.00 80.62 102 ASP A C 1
ATOM 832 O O . ASP A 1 102 ? -7.544 3.996 -2.940 1.00 80.62 102 ASP A O 1
ATOM 836 N N . LYS A 1 103 ? -6.672 4.711 -4.860 1.00 79.88 103 LYS A N 1
ATOM 837 C CA . LYS A 1 103 ? -7.985 5.061 -5.427 1.00 79.88 103 LYS A CA 1
ATOM 838 C C . LYS A 1 103 ? -8.827 3.825 -5.732 1.00 79.88 103 LYS A C 1
ATOM 840 O O . LYS A 1 103 ? -10.010 3.800 -5.395 1.00 79.88 103 LYS A O 1
ATOM 845 N N . ASN A 1 104 ? -8.218 2.814 -6.344 1.00 80.62 104 ASN A N 1
ATOM 846 C CA . ASN A 1 104 ? -8.960 1.712 -6.947 1.00 80.62 104 ASN A CA 1
ATOM 847 C C . ASN A 1 104 ? -9.138 0.511 -6.013 1.00 80.62 104 ASN A C 1
ATOM 849 O O . ASN A 1 104 ? -10.202 -0.091 -6.031 1.00 80.62 104 ASN A O 1
ATOM 853 N N . ALA A 1 105 ? -8.182 0.208 -5.130 1.00 83.62 105 ALA A N 1
ATOM 854 C CA . ALA A 1 105 ? -8.309 -0.890 -4.170 1.00 83.62 105 ALA A CA 1
ATOM 855 C C . ALA A 1 105 ? -8.784 -0.388 -2.800 1.00 83.62 105 ALA A C 1
ATOM 857 O O . ALA A 1 105 ? -9.807 -0.833 -2.271 1.00 83.62 105 ALA A O 1
ATOM 858 N N . ILE A 1 106 ? -8.068 0.584 -2.232 1.00 84.00 106 ILE A N 1
ATOM 859 C CA . ILE A 1 106 ? -8.339 1.097 -0.882 1.00 84.00 106 ILE A CA 1
ATOM 860 C C . ILE A 1 106 ? -9.583 1.992 -0.881 1.00 84.00 106 ILE A C 1
ATOM 862 O O . ILE A 1 106 ? -10.397 1.938 0.038 1.00 84.00 106 ILE A O 1
ATOM 866 N N . GLY A 1 107 ? -9.778 2.811 -1.913 1.00 81.19 107 GLY A N 1
ATOM 867 C CA . GLY A 1 107 ? -10.893 3.751 -2.040 1.00 81.19 107 GLY A CA 1
ATOM 868 C C . GLY A 1 107 ? -12.260 3.069 -2.061 1.00 81.19 107 GLY A C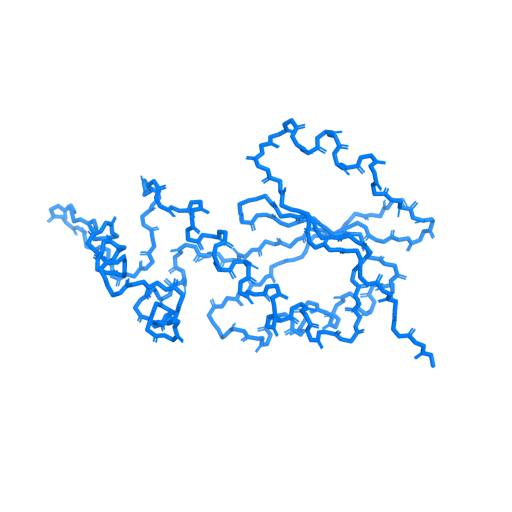 1
ATOM 869 O O . GLY A 1 107 ? -13.213 3.604 -1.491 1.00 81.19 107 GLY A O 1
ATOM 870 N N . ILE A 1 108 ? -12.341 1.841 -2.577 1.00 83.94 108 ILE A N 1
ATOM 871 C CA . ILE A 1 108 ? -13.592 1.073 -2.693 1.00 83.94 108 ILE A CA 1
ATOM 872 C C . ILE A 1 108 ? -13.797 0.026 -1.588 1.00 83.94 108 ILE A C 1
ATOM 874 O O . ILE A 1 108 ? -14.858 -0.590 -1.528 1.00 83.94 108 ILE A O 1
ATOM 878 N N . SER A 1 109 ? -12.813 -0.196 -0.709 1.00 84.31 109 SER A N 1
ATOM 879 C CA . SER A 1 109 ? -12.942 -1.179 0.375 1.00 84.31 109 SER A CA 1
ATOM 880 C C . SER A 1 109 ? -14.096 -0.836 1.328 1.00 84.31 109 SER A C 1
ATOM 882 O O . SER A 1 109 ? -14.357 0.336 1.612 1.00 84.31 109 SER A O 1
ATOM 884 N N . TRP A 1 110 ? -14.771 -1.854 1.862 1.00 81.75 110 TRP A N 1
ATOM 885 C CA . TRP A 1 110 ? -15.849 -1.659 2.839 1.00 81.75 110 TRP A CA 1
ATOM 886 C C . TRP A 1 110 ? -15.321 -1.152 4.182 1.00 81.75 110 TRP A C 1
ATOM 888 O O . TRP A 1 110 ? -15.847 -0.192 4.747 1.00 81.75 110 TRP A O 1
ATOM 898 N N . TYR A 1 111 ? -14.247 -1.774 4.666 1.00 81.69 111 TYR A N 1
ATOM 899 C CA . TYR A 1 111 ? -13.534 -1.343 5.860 1.00 81.69 111 TYR A CA 1
ATOM 900 C C . TYR A 1 111 ? -12.454 -0.334 5.486 1.00 81.69 111 TYR A C 1
ATOM 902 O O . TYR A 1 111 ? -11.669 -0.559 4.560 1.00 81.69 111 TYR A O 1
ATOM 910 N N . LYS A 1 112 ? -12.437 0.789 6.207 1.00 81.12 112 LYS A N 1
ATOM 911 C CA . LYS A 1 112 ? -11.450 1.858 6.054 1.00 81.12 112 LYS A CA 1
ATOM 912 C C . LYS A 1 112 ? -10.536 1.886 7.264 1.00 81.12 112 LYS A C 1
ATOM 914 O O . LYS A 1 112 ? -11.011 1.942 8.398 1.00 81.12 11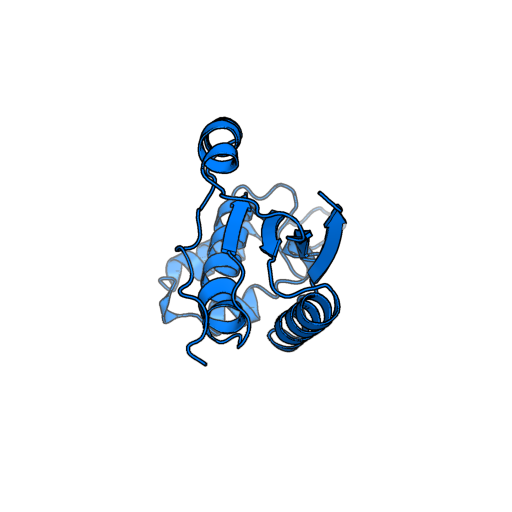2 LYS A O 1
ATOM 919 N N . GLN A 1 113 ? -9.243 1.909 7.005 1.00 78.50 113 GLN A N 1
ATOM 920 C CA . GLN A 1 113 ? -8.221 2.213 7.988 1.00 78.50 113 GLN A CA 1
ATOM 921 C C . GLN A 1 113 ? -8.404 3.628 8.558 1.00 78.50 113 GLN A C 1
ATOM 923 O O . GLN A 1 113 ? -8.882 4.542 7.877 1.00 78.50 113 GLN A O 1
ATOM 928 N N . THR A 1 114 ? -7.991 3.814 9.809 1.00 73.88 114 THR A N 1
ATOM 929 C CA . THR A 1 114 ? -8.050 5.106 10.506 1.00 73.88 114 THR A CA 1
ATOM 930 C C . THR A 1 114 ? -6.981 6.065 9.982 1.00 73.88 114 THR A C 1
ATOM 932 O O . THR A 1 114 ? -7.217 7.270 9.876 1.00 73.88 114 THR A O 1
ATOM 935 N N . ALA A 1 115 ? -5.817 5.524 9.623 1.00 74.56 115 ALA A N 1
ATOM 936 C CA . ALA A 1 115 ? -4.720 6.238 8.986 1.00 74.56 115 ALA A CA 1
ATOM 937 C C . ALA A 1 115 ? -4.049 5.335 7.948 1.00 74.56 115 ALA A C 1
ATOM 939 O O . ALA A 1 115 ? -3.972 4.125 8.153 1.00 74.56 115 ALA A O 1
ATOM 940 N N . TRP A 1 116 ? -3.575 5.936 6.855 1.00 80.31 116 TRP A N 1
ATOM 941 C CA . TRP A 1 116 ? -2.750 5.292 5.832 1.00 80.31 116 TRP A CA 1
ATOM 942 C C . TRP A 1 116 ? -1.589 6.218 5.495 1.00 80.31 116 TRP A C 1
ATOM 944 O O . TRP A 1 116 ? -1.772 7.267 4.865 1.00 80.31 116 TRP A O 1
ATOM 954 N N . LEU A 1 117 ? -0.413 5.851 5.980 1.00 79.94 117 LEU A N 1
ATOM 955 C CA . LEU A 1 117 ? 0.848 6.509 5.703 1.00 79.94 117 LEU A CA 1
ATOM 956 C C . LEU A 1 117 ? 1.560 5.738 4.595 1.00 79.94 117 LEU A C 1
ATOM 958 O O . LEU A 1 117 ? 1.639 4.513 4.644 1.00 79.94 117 LEU A O 1
ATOM 962 N N . LEU A 1 118 ? 2.084 6.465 3.613 1.00 77.88 118 LEU A N 1
ATOM 963 C CA . LEU A 1 118 ? 2.855 5.887 2.517 1.00 77.88 118 LEU A CA 1
ATOM 964 C C . LEU A 1 118 ? 4.247 6.516 2.470 1.00 77.88 118 LEU A C 1
ATOM 966 O O . LEU A 1 118 ? 4.353 7.735 2.297 1.00 77.88 118 LEU A O 1
ATOM 970 N N . TYR A 1 119 ? 5.287 5.687 2.559 1.00 74.81 119 TYR A N 1
ATOM 971 C CA . TYR A 1 119 ? 6.677 6.068 2.330 1.00 74.81 119 TYR A CA 1
ATOM 972 C C . TYR A 1 119 ? 7.268 5.221 1.199 1.00 74.81 119 TYR A C 1
ATOM 974 O O . TYR A 1 119 ? 7.629 4.068 1.391 1.00 74.81 119 TYR A O 1
ATOM 982 N N . VAL A 1 120 ? 7.365 5.805 0.001 1.00 69.88 120 VAL A N 1
ATOM 983 C CA . VAL A 1 120 ? 7.825 5.124 -1.225 1.00 69.88 120 VAL A CA 1
ATOM 984 C C . VAL A 1 120 ? 6.984 3.877 -1.546 1.00 69.88 120 VAL A C 1
ATOM 986 O O . VAL A 1 120 ? 5.957 4.006 -2.213 1.00 69.88 120 VAL A O 1
ATOM 989 N N . ASN A 1 121 ? 7.414 2.698 -1.100 1.00 67.62 121 ASN A N 1
ATOM 990 C CA . ASN A 1 121 ? 6.778 1.394 -1.295 1.00 67.62 121 ASN A CA 1
ATOM 991 C C . ASN A 1 121 ? 6.237 0.792 0.010 1.00 67.62 121 ASN A C 1
ATOM 993 O O . ASN A 1 121 ? 5.468 -0.163 -0.064 1.00 67.62 121 ASN A O 1
ATOM 997 N N . ASP A 1 122 ? 6.619 1.351 1.156 1.00 75.69 122 ASP A N 1
ATOM 998 C CA . ASP A 1 122 ? 6.234 0.853 2.469 1.00 75.69 122 ASP A CA 1
ATOM 999 C C . ASP A 1 122 ? 4.991 1.604 2.940 1.00 75.69 122 ASP A C 1
ATOM 1001 O O . ASP A 1 122 ? 4.846 2.826 2.756 1.00 75.69 122 ASP A O 1
ATOM 1005 N N . THR A 1 123 ? 4.068 0.871 3.551 1.00 82.81 123 THR A N 1
ATOM 1006 C CA . THR A 1 123 ? 2.846 1.455 4.099 1.00 82.81 123 THR A CA 1
ATOM 1007 C C . THR A 1 123 ? 2.739 1.185 5.578 1.00 82.81 123 THR A C 1
ATOM 1009 O O . THR A 1 123 ? 3.124 0.129 6.066 1.00 82.81 123 THR A O 1
ATOM 1012 N N . PHE A 1 124 ? 2.159 2.146 6.282 1.00 84.50 124 PHE A N 1
ATOM 1013 C CA . PHE A 1 124 ? 1.767 1.993 7.669 1.00 84.50 124 PHE A CA 1
ATOM 1014 C C . PHE A 1 124 ? 0.296 2.357 7.807 1.00 84.50 124 PHE A C 1
ATOM 1016 O O . PHE A 1 124 ? -0.162 3.384 7.294 1.00 84.50 124 PHE A O 1
ATOM 1023 N N . ALA A 1 125 ? -0.450 1.530 8.524 1.00 86.44 125 ALA A N 1
ATOM 1024 C CA . ALA A 1 125 ? -1.863 1.720 8.752 1.00 86.44 125 ALA A CA 1
ATOM 1025 C C . ALA A 1 125 ? -2.237 1.488 10.213 1.00 86.44 125 ALA A C 1
ATOM 1027 O O . ALA A 1 125 ? -1.753 0.573 10.875 1.00 86.44 125 ALA A O 1
ATOM 1028 N N . ASN A 1 126 ? -3.164 2.318 10.686 1.00 87.38 126 ASN A N 1
ATOM 1029 C CA . ASN A 1 126 ? -3.846 2.095 11.953 1.00 87.38 126 ASN A CA 1
ATOM 1030 C C . ASN A 1 126 ? -5.224 1.465 11.688 1.00 87.38 126 ASN A C 1
ATOM 1032 O O . ASN A 1 126 ? -6.034 2.051 10.955 1.00 87.38 126 ASN A O 1
ATOM 1036 N N . TRP A 1 127 ? -5.500 0.297 12.274 1.00 88.69 127 TRP A N 1
ATOM 1037 C CA . TRP A 1 127 ? -6.675 -0.519 11.974 1.00 88.69 127 TRP A CA 1
ATOM 1038 C C . TRP A 1 127 ? -7.568 -0.790 13.192 1.00 88.69 127 TRP A C 1
ATOM 1040 O O . TRP A 1 127 ? -7.229 -1.576 14.068 1.00 88.69 127 TRP A O 1
ATOM 1050 N N . GLY A 1 128 ? -8.776 -0.221 13.195 1.00 88.25 128 GLY A N 1
ATOM 1051 C CA . GLY A 1 128 ? -9.716 -0.330 14.323 1.00 88.25 128 GLY A CA 1
ATOM 1052 C C . GLY A 1 128 ? -10.850 -1.349 14.166 1.00 88.25 128 GLY A C 1
ATOM 1053 O O . GLY A 1 128 ? -11.830 -1.272 14.901 1.00 88.25 128 GLY A O 1
ATOM 1054 N N . HIS A 1 129 ? -10.785 -2.266 13.190 1.00 89.50 129 HIS A N 1
ATOM 1055 C CA . HIS A 1 129 ? -11.897 -3.196 12.886 1.00 89.50 129 HIS A CA 1
ATOM 1056 C C . HIS A 1 129 ? -11.617 -4.651 13.277 1.00 89.50 129 HIS A C 1
ATOM 1058 O O . HIS A 1 129 ? -12.349 -5.545 12.857 1.00 89.50 129 HIS A O 1
ATOM 1064 N N . GLY A 1 130 ? -10.566 -4.899 14.061 1.00 89.88 130 GLY A N 1
ATOM 1065 C CA . GLY A 1 130 ? -10.155 -6.241 14.479 1.00 89.88 130 GLY A CA 1
ATOM 1066 C C . GLY A 1 130 ? -9.455 -7.057 13.384 1.00 89.88 130 GLY A C 1
ATOM 1067 O O . GLY A 1 130 ? -9.502 -6.729 12.193 1.00 89.88 130 GLY A O 1
ATOM 1068 N N . MET A 1 131 ? -8.799 -8.140 13.812 1.00 91.00 131 MET A N 1
ATOM 1069 C CA . MET A 1 131 ? -7.897 -8.947 12.977 1.00 91.00 131 MET A CA 1
ATOM 1070 C C . MET A 1 131 ? -8.617 -9.683 11.839 1.00 91.00 131 MET A C 1
ATOM 1072 O O . MET A 1 131 ? -8.080 -9.824 10.744 1.00 91.00 131 MET A O 1
ATOM 1076 N N . GLU A 1 132 ? -9.856 -10.128 12.056 1.00 92.69 132 GLU A N 1
ATOM 1077 C CA . GLU A 1 132 ? -10.628 -10.825 11.021 1.00 92.69 132 GLU A CA 1
ATOM 1078 C C . GLU A 1 132 ? -10.907 -9.911 9.815 1.00 92.69 132 GLU A C 1
ATOM 1080 O O . GLU A 1 132 ? -10.602 -10.259 8.673 1.00 92.69 132 GLU A O 1
ATOM 1085 N N . ASN A 1 133 ? -11.392 -8.692 10.070 1.00 92.06 133 ASN A N 1
ATOM 1086 C CA . ASN A 1 133 ? -11.639 -7.705 9.017 1.00 92.06 133 ASN A CA 1
ATOM 1087 C C . ASN A 1 133 ? -10.343 -7.214 8.368 1.00 92.06 133 ASN A C 1
ATOM 1089 O O . ASN A 1 133 ? -10.350 -6.884 7.182 1.00 92.06 133 ASN A O 1
ATOM 1093 N N . LEU A 1 134 ? -9.237 -7.190 9.118 1.00 91.31 134 LEU A N 1
ATOM 1094 C CA . LEU A 1 134 ? -7.919 -6.867 8.578 1.00 91.31 134 LEU A CA 1
ATOM 1095 C C . LEU A 1 134 ? -7.471 -7.917 7.546 1.00 91.31 134 LEU A C 1
ATOM 1097 O O . LEU A 1 134 ? -7.057 -7.566 6.442 1.00 91.31 134 LEU A O 1
ATOM 1101 N N . ASN A 1 135 ? -7.657 -9.204 7.848 1.00 92.12 135 ASN A N 1
ATOM 1102 C CA . ASN A 1 135 ? -7.375 -10.290 6.907 1.00 92.12 135 ASN A CA 1
ATOM 1103 C C . ASN A 1 135 ? -8.266 -10.226 5.656 1.00 92.12 135 ASN A C 1
ATOM 1105 O O . ASN A 1 135 ? -7.783 -10.442 4.542 1.00 92.12 135 ASN A O 1
ATOM 1109 N N . TYR A 1 136 ? -9.555 -9.899 5.803 1.00 92.12 136 TYR A N 1
ATOM 1110 C CA . TYR A 1 136 ? -10.434 -9.672 4.649 1.00 92.12 136 TYR A CA 1
ATOM 1111 C C . TYR A 1 136 ? -9.986 -8.477 3.807 1.00 92.12 136 TYR A C 1
ATOM 1113 O O . TYR A 1 136 ? -10.040 -8.535 2.578 1.00 92.12 136 TYR A O 1
ATOM 1121 N N . PHE A 1 137 ? -9.519 -7.408 4.450 1.00 90.81 137 PHE A N 1
ATOM 1122 C CA . PHE A 1 137 ? -8.978 -6.246 3.761 1.00 90.81 137 PHE A CA 1
ATOM 1123 C C . PHE A 1 137 ? -7.720 -6.606 2.961 1.00 90.81 137 PHE A C 1
ATOM 1125 O O . PHE A 1 137 ? -7.670 -6.304 1.772 1.00 90.81 137 PHE A O 1
ATOM 1132 N N . LEU A 1 138 ? -6.770 -7.344 3.543 1.00 91.25 138 LEU A N 1
ATOM 1133 C CA . LEU A 1 138 ? -5.594 -7.842 2.820 1.00 91.25 138 LEU A CA 1
ATOM 1134 C C . LEU A 1 138 ? -5.985 -8.695 1.601 1.00 91.25 138 LEU A C 1
ATOM 1136 O O . LEU A 1 138 ? -5.451 -8.507 0.508 1.00 91.25 138 LEU A O 1
ATOM 1140 N N . GLN A 1 139 ? -6.950 -9.606 1.757 1.00 91.31 139 GLN A N 1
ATOM 1141 C CA . GLN A 1 139 ? -7.450 -10.416 0.641 1.00 91.31 139 GLN A CA 1
ATOM 1142 C C . GLN A 1 139 ? -8.098 -9.562 -0.453 1.00 91.31 139 GLN A C 1
ATOM 1144 O O . GLN A 1 139 ? -7.901 -9.833 -1.635 1.00 91.31 139 GLN A O 1
ATOM 1149 N N . HIS A 1 140 ? -8.861 -8.533 -0.078 1.00 90.19 140 HIS A N 1
ATOM 1150 C CA . HIS A 1 140 ? -9.435 -7.569 -1.018 1.00 90.19 140 HIS A CA 1
ATOM 1151 C C . HIS A 1 140 ? -8.340 -6.840 -1.805 1.00 90.19 140 HIS A C 1
ATOM 1153 O O . HIS A 1 140 ? -8.405 -6.796 -3.033 1.00 90.19 140 HIS A O 1
ATOM 1159 N N . LEU A 1 141 ? -7.303 -6.348 -1.121 1.00 87.75 141 LEU A N 1
ATOM 1160 C CA . LEU A 1 141 ? -6.161 -5.694 -1.764 1.00 87.75 141 LEU A CA 1
ATOM 1161 C C . LEU A 1 141 ? -5.444 -6.635 -2.746 1.00 87.75 141 LEU A C 1
ATOM 1163 O O . LEU A 1 141 ? -5.208 -6.261 -3.893 1.00 87.75 141 LEU A O 1
ATOM 1167 N N . ASN A 1 142 ? -5.187 -7.880 -2.339 1.00 88.06 142 ASN A N 1
ATOM 1168 C CA . ASN A 1 142 ? -4.502 -8.884 -3.162 1.00 88.06 142 ASN A CA 1
ATOM 1169 C C . ASN A 1 142 ? -5.334 -9.409 -4.342 1.00 88.06 142 ASN A C 1
ATOM 1171 O O . ASN A 1 142 ? -4.777 -9.965 -5.284 1.00 88.06 142 ASN A O 1
ATOM 1175 N N . ARG A 1 143 ? -6.659 -9.230 -4.330 1.00 86.81 143 ARG A N 1
ATOM 1176 C CA . ARG A 1 143 ? -7.524 -9.547 -5.480 1.00 86.81 143 ARG A CA 1
ATOM 1177 C C . ARG A 1 143 ? -7.551 -8.440 -6.527 1.00 86.81 143 ARG A C 1
ATOM 1179 O O . ARG A 1 143 ? -7.956 -8.698 -7.656 1.00 86.81 143 ARG A O 1
ATOM 1186 N N . HIS A 1 144 ? -7.152 -7.223 -6.163 1.00 79.44 144 HIS A N 1
ATOM 1187 C CA . HIS A 1 144 ? -7.283 -6.065 -7.039 1.00 79.44 144 HIS A CA 1
ATOM 1188 C C . HIS A 1 144 ? -6.260 -6.061 -8.185 1.00 79.44 144 HIS A C 1
ATOM 1190 O O . HIS A 1 144 ? -6.548 -5.532 -9.256 1.00 79.44 144 HIS A O 1
ATOM 1196 N N . HIS A 1 145 ? -5.068 -6.636 -7.989 1.00 71.12 145 HIS A N 1
ATOM 1197 C CA . HIS A 1 145 ? -4.039 -6.669 -9.027 1.00 71.12 145 HIS A CA 1
ATOM 1198 C C . HIS A 1 145 ? -3.383 -8.058 -9.128 1.00 71.12 145 HIS A C 1
ATOM 1200 O O . HIS A 1 145 ? -2.724 -8.482 -8.183 1.00 71.12 145 HIS A O 1
ATOM 1206 N N . PRO A 1 146 ? -3.488 -8.765 -10.271 1.00 68.06 146 PRO A N 1
ATOM 1207 C CA . PRO A 1 146 ? -3.049 -10.161 -10.386 1.00 68.06 146 PRO A CA 1
ATOM 1208 C C . PRO A 1 146 ? -1.538 -10.348 -10.188 1.00 68.06 146 PRO A C 1
ATOM 1210 O O . PRO A 1 146 ? -1.106 -11.392 -9.706 1.00 68.06 146 PRO A O 1
ATOM 1213 N N . SER A 1 147 ? -0.732 -9.338 -10.528 1.00 69.12 147 SER A N 1
ATOM 1214 C CA . SER A 1 147 ? 0.734 -9.416 -10.435 1.00 69.12 147 SER A CA 1
ATOM 1215 C C . SER A 1 147 ? 1.307 -8.868 -9.128 1.00 69.12 147 SER A C 1
ATOM 1217 O O . SER A 1 147 ? 2.500 -9.030 -8.882 1.00 69.12 147 SER A O 1
ATOM 1219 N N . ILE A 1 148 ? 0.499 -8.190 -8.304 1.00 75.50 148 ILE A N 1
ATOM 1220 C CA . ILE A 1 148 ? 0.993 -7.488 -7.114 1.00 75.50 148 ILE A CA 1
ATOM 1221 C C . ILE A 1 148 ? 0.303 -8.065 -5.895 1.00 75.50 148 ILE A C 1
ATOM 1223 O O . ILE A 1 148 ? -0.913 -8.010 -5.757 1.00 75.50 148 ILE A O 1
ATOM 1227 N N . GLN A 1 149 ? 1.124 -8.632 -5.022 1.00 83.50 149 GLN A N 1
ATOM 1228 C CA . GLN A 1 149 ? 0.706 -9.177 -3.746 1.00 83.50 149 GLN A CA 1
ATOM 1229 C C . GLN A 1 149 ? 1.318 -8.327 -2.647 1.00 83.50 149 GLN A C 1
ATOM 1231 O O . GLN A 1 149 ? 2.498 -7.987 -2.708 1.00 83.50 149 GLN A O 1
ATOM 1236 N N . LEU A 1 150 ? 0.511 -7.999 -1.655 1.00 86.31 150 LEU A N 1
ATOM 1237 C CA . LEU A 1 150 ? 0.917 -7.378 -0.416 1.00 86.31 150 LEU A CA 1
ATOM 1238 C C . LEU A 1 150 ? 1.138 -8.459 0.639 1.00 86.31 150 LEU A C 1
ATOM 1240 O O . LEU A 1 150 ? 0.312 -9.370 0.790 1.00 86.31 150 LEU A O 1
ATOM 1244 N N . THR A 1 151 ? 2.232 -8.330 1.376 1.00 89.12 151 THR A N 1
ATOM 1245 C CA . THR A 1 151 ? 2.385 -8.925 2.703 1.00 89.12 151 THR A CA 1
ATOM 1246 C C .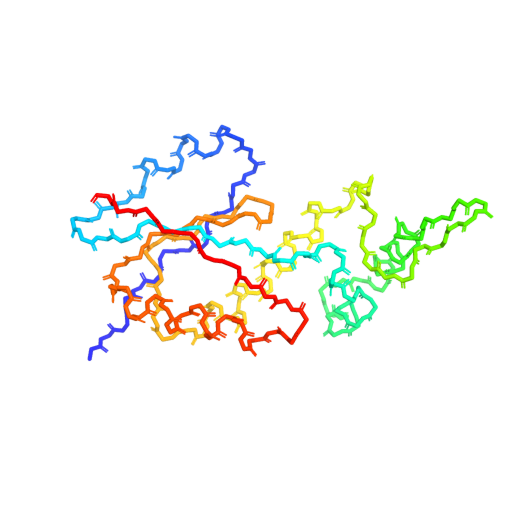 THR A 1 151 ? 1.820 -7.981 3.750 1.00 89.12 151 THR A C 1
ATOM 1248 O O . THR A 1 151 ? 1.569 -6.808 3.478 1.00 89.12 151 THR A O 1
ATOM 1251 N N . MET A 1 152 ? 1.579 -8.517 4.940 1.00 91.50 152 MET A N 1
ATOM 1252 C CA . MET A 1 152 ? 1.078 -7.764 6.076 1.00 91.50 152 MET A CA 1
ATOM 1253 C C . MET A 1 152 ? 1.853 -8.181 7.313 1.00 91.50 152 MET A C 1
ATOM 1255 O O . MET A 1 152 ? 1.926 -9.375 7.611 1.00 91.50 152 MET A O 1
ATOM 1259 N N . GLU A 1 153 ? 2.376 -7.205 8.038 1.00 90.44 153 GLU A N 1
ATOM 1260 C CA . GLU A 1 153 ? 2.910 -7.397 9.382 1.00 90.44 153 GLU A CA 1
ATOM 1261 C C . GLU A 1 153 ? 2.022 -6.640 10.368 1.00 90.44 153 GLU A C 1
ATOM 1263 O O . GLU A 1 153 ? 1.435 -5.605 10.036 1.00 90.44 153 GLU A O 1
ATOM 1268 N N . THR A 1 154 ? 1.853 -7.188 11.567 1.00 90.12 154 THR A N 1
ATOM 1269 C CA . THR A 1 154 ? 0.979 -6.616 12.596 1.00 90.12 154 THR A CA 1
ATOM 1270 C C . THR A 1 154 ? 1.717 -6.524 13.914 1.00 90.12 154 THR A C 1
ATOM 1272 O O . THR A 1 154 ? 2.323 -7.505 14.347 1.00 90.12 154 THR A O 1
ATOM 1275 N N . GLU A 1 155 ? 1.584 -5.387 14.581 1.00 81.25 155 GLU A N 1
ATOM 1276 C CA . GLU A 1 155 ? 2.055 -5.171 15.940 1.00 81.25 155 GLU A CA 1
ATOM 1277 C C . GLU A 1 155 ? 0.851 -4.901 16.848 1.00 81.25 155 GLU A C 1
ATOM 1279 O O . GLU A 1 155 ? -0.059 -4.135 16.511 1.00 81.25 155 GLU A O 1
ATOM 1284 N N . ASN A 1 156 ? 0.827 -5.581 17.994 1.00 64.56 156 ASN A N 1
ATOM 1285 C CA . ASN A 1 156 ? -0.190 -5.357 19.013 1.00 64.56 156 ASN A CA 1
ATOM 1286 C C . ASN A 1 156 ? 0.266 -4.181 19.880 1.00 64.56 156 ASN A C 1
ATOM 1288 O O . ASN A 1 156 ? 1.276 -4.302 20.576 1.00 64.56 156 ASN A O 1
ATOM 1292 N N . GLY A 1 157 ? -0.459 -3.064 19.794 1.00 51.62 157 GLY A N 1
ATOM 1293 C CA . GLY A 1 157 ? -0.260 -1.895 20.656 1.00 51.62 157 GLY A CA 1
ATOM 1294 C C . GLY A 1 157 ? -0.814 -2.069 22.065 1.00 51.62 157 GLY A C 1
ATOM 1295 O O . GLY A 1 157 ? -1.633 -2.991 22.289 1.00 51.62 157 GLY A O 1
#

Sequence (157 aa):
MRPPVRKSTIYIKNFADVERKIPEINIKPGDILTSFDAISLFTKILLTGYLNLESRIFPVDMCKIFEVSLVWKVDYYEQVDGVTMESSLRPVIAKLFMEHFDKNAIGISWYKQTAWLLYVNDTFANWGHGMENLNYFLQHLNRHHPSIQLTMETENG

Nearest PDB structures (foldseek):
  7r08-assembly1_A  TM=6.388E-01  e=1.598E-03  Escherichia phage P2
  6tz2-assembly1_A  TM=5.640E-01  e=8.260E-02  Bombyx mori cypovirus 1
  8fli-assembly1_B  TM=5.829E-01  e=1.210E-01  Thermosynechococcus vestitus
  6ty8-assembly1_A  TM=5.393E-01  e=1.374E-01  Bombyx mori cypovirus 1
  3jb7-assembly1_A  TM=4.968E-01  e=9.998E-02  Bombyx mori cypovirus 1

Solvent-accessible surface area (backbone atoms only — not comparable to full-atom values): 9214 Å² total; per-residue (Å²): 134,81,72,75,83,62,53,74,77,42,79,39,88,48,72,75,46,44,73,64,50,56,77,72,57,87,80,57,95,79,30,38,38,32,35,41,40,54,53,55,51,50,63,45,41,51,52,77,59,56,51,63,77,38,60,84,81,39,60,70,68,55,52,51,51,49,58,60,68,36,64,49,76,54,104,86,48,70,60,88,67,30,52,56,90,84,37,87,55,51,58,57,53,36,40,54,49,50,55,50,45,42,55,67,42,59,61,68,44,83,75,65,50,61,36,41,39,38,46,59,67,44,34,42,34,38,33,74,70,49,69,70,53,49,53,52,48,53,52,53,49,40,68,67,34,96,66,47,42,64,49,76,49,77,47,87,114